Protein AF-A0A9R1URJ5-F1 (afdb_monomer_lite)

Structure (mmCIF, N/CA/C/O backbone):
data_AF-A0A9R1URJ5-F1
#
_entry.id   AF-A0A9R1URJ5-F1
#
loop_
_atom_site.group_PDB
_atom_site.id
_atom_site.type_symbol
_atom_site.label_atom_id
_atom_site.label_alt_id
_atom_site.label_comp_id
_atom_site.label_asym_id
_atom_site.label_entity_id
_atom_site.label_seq_id
_atom_site.pdbx_PDB_ins_code
_atom_site.Cartn_x
_atom_site.Cartn_y
_atom_site.Cartn_z
_atom_site.occupancy
_atom_site.B_iso_or_equiv
_atom_site.auth_seq_id
_atom_site.auth_comp_id
_atom_site.auth_asym_id
_atom_site.auth_atom_id
_atom_site.pdbx_PDB_model_num
ATOM 1 N N . MET A 1 1 ? 46.182 2.975 -58.416 1.00 78.31 1 MET A N 1
ATOM 2 C CA . MET A 1 1 ? 46.246 3.654 -57.100 1.00 78.31 1 MET A CA 1
ATOM 3 C C . MET A 1 1 ? 44.908 4.293 -56.715 1.00 78.31 1 MET A C 1
ATOM 5 O O . MET A 1 1 ? 44.364 3.914 -55.693 1.00 78.31 1 MET A O 1
ATOM 9 N N . ILE A 1 2 ? 44.324 5.166 -57.546 1.00 87.31 2 ILE A N 1
ATOM 10 C CA . ILE A 1 2 ? 43.043 5.857 -57.263 1.00 87.31 2 ILE A CA 1
ATOM 11 C C . ILE A 1 2 ? 41.836 4.912 -57.089 1.00 87.31 2 ILE A C 1
ATOM 13 O O . ILE A 1 2 ? 41.067 5.083 -56.152 1.00 87.31 2 ILE A O 1
ATOM 17 N N . LEU A 1 3 ? 41.708 3.874 -57.925 1.00 88.38 3 LEU A N 1
ATOM 18 C CA . LEU A 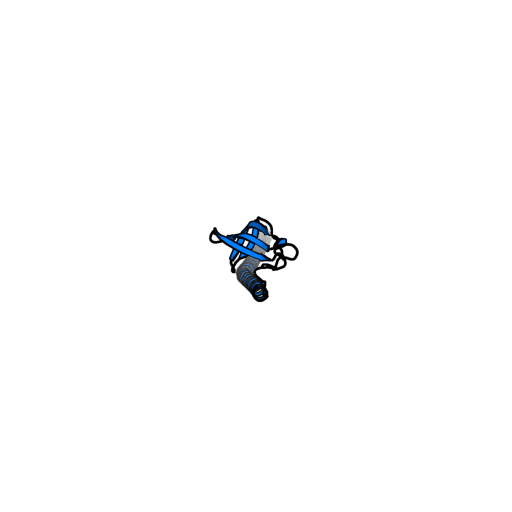1 3 ? 40.572 2.935 -57.878 1.00 88.38 3 LEU A CA 1
ATOM 19 C C . LEU A 1 3 ? 40.500 2.102 -56.579 1.00 88.38 3 LEU A C 1
ATOM 21 O O . LEU A 1 3 ? 39.425 1.723 -56.131 1.00 88.38 3 LEU A O 1
ATOM 25 N N . LEU A 1 4 ? 41.655 1.811 -55.973 1.00 86.00 4 LEU A N 1
ATOM 26 C CA . LEU A 1 4 ? 41.741 1.063 -54.713 1.00 86.00 4 LEU A CA 1
ATOM 27 C C . LEU A 1 4 ? 41.353 1.938 -53.515 1.00 86.00 4 LEU A C 1
ATOM 29 O O . LEU A 1 4 ? 40.755 1.445 -52.563 1.00 86.00 4 LEU A O 1
ATOM 33 N N . LEU A 1 5 ? 41.671 3.236 -53.583 1.00 87.50 5 LEU A N 1
ATOM 34 C CA . LEU A 1 5 ? 41.352 4.207 -52.539 1.00 87.50 5 LEU A CA 1
ATOM 35 C C . LEU A 1 5 ? 39.847 4.504 -52.471 1.00 87.50 5 LEU A C 1
ATOM 37 O O . LEU A 1 5 ? 39.291 4.631 -51.386 1.00 87.50 5 LEU A O 1
ATOM 41 N N . SER A 1 6 ? 39.166 4.582 -53.616 1.00 89.31 6 SER A N 1
ATOM 42 C CA . SER A 1 6 ? 37.708 4.744 -53.646 1.00 89.31 6 SER A CA 1
ATOM 43 C C . SER A 1 6 ? 36.980 3.482 -53.180 1.00 89.31 6 SER A C 1
ATOM 45 O O . SER A 1 6 ? 35.996 3.577 -52.446 1.00 89.31 6 SER A O 1
ATOM 47 N N . LEU A 1 7 ? 37.483 2.300 -53.554 1.00 91.00 7 LEU A N 1
ATOM 48 C CA . LEU A 1 7 ? 36.912 1.026 -53.124 1.00 91.00 7 LEU A CA 1
ATOM 49 C C . LEU A 1 7 ? 36.995 0.858 -51.600 1.00 91.00 7 LEU A C 1
ATOM 51 O O . LEU A 1 7 ? 35.990 0.535 -50.969 1.00 91.00 7 LEU A O 1
ATOM 55 N N . SER A 1 8 ? 38.147 1.143 -50.988 1.00 92.06 8 SER A N 1
ATOM 56 C CA . SER A 1 8 ? 38.308 1.042 -49.532 1.00 92.06 8 SER A CA 1
ATOM 57 C C . SER A 1 8 ? 37.446 2.050 -48.767 1.00 92.06 8 SER A C 1
ATOM 59 O O . SER A 1 8 ? 36.860 1.696 -47.743 1.00 92.06 8 SER A O 1
ATOM 61 N N . LEU A 1 9 ? 37.309 3.277 -49.283 1.00 91.06 9 LEU A N 1
ATOM 62 C CA . LEU A 1 9 ? 36.445 4.303 -48.699 1.00 91.06 9 LEU A CA 1
ATOM 63 C C . LEU A 1 9 ? 34.961 3.911 -48.774 1.00 91.06 9 LEU A C 1
ATOM 65 O O . LEU A 1 9 ? 34.222 4.082 -47.811 1.00 91.06 9 LEU A O 1
ATOM 69 N N . SER A 1 10 ? 34.519 3.338 -49.894 1.00 92.94 10 SER A N 1
ATOM 70 C CA . SER A 1 10 ? 33.136 2.868 -50.031 1.00 92.94 10 SER A CA 1
ATOM 71 C C . SER A 1 10 ? 32.817 1.713 -49.074 1.00 92.94 10 SER A C 1
ATOM 73 O O . SER A 1 10 ? 31.757 1.697 -48.444 1.00 92.94 10 SER A O 1
ATOM 75 N N . LEU A 1 11 ? 33.764 0.786 -48.899 1.00 90.50 11 LEU A N 1
ATOM 76 C CA . LEU A 1 11 ? 33.600 -0.364 -48.020 1.00 90.50 11 LEU A CA 1
ATOM 77 C C . LEU A 1 11 ? 33.528 0.069 -46.549 1.00 90.50 11 LEU A C 1
ATOM 79 O O . LEU A 1 11 ? 32.650 -0.387 -45.818 1.00 90.50 11 LEU A O 1
ATOM 83 N N . SER A 1 12 ? 34.386 0.998 -46.123 1.00 93.44 12 SER A N 1
ATOM 84 C CA . SER A 1 12 ? 34.380 1.506 -44.748 1.00 93.44 12 SER A CA 1
ATOM 85 C C . SER A 1 12 ? 33.107 2.286 -44.409 1.00 93.44 12 SER A C 1
ATOM 87 O O . SER A 1 12 ? 32.557 2.088 -43.323 1.00 93.44 12 SER A O 1
ATOM 89 N N . LEU A 1 13 ? 32.586 3.098 -45.340 1.00 91.56 13 LEU A N 1
ATOM 90 C CA . LEU A 1 13 ? 31.290 3.763 -45.170 1.00 91.56 13 LEU A CA 1
ATOM 91 C C . LEU A 1 13 ? 30.132 2.763 -45.088 1.00 91.56 13 LEU A C 1
ATOM 93 O O . LEU A 1 13 ? 29.233 2.930 -44.269 1.00 91.56 13 LEU A O 1
ATOM 97 N N . SER A 1 14 ? 30.144 1.715 -45.913 1.00 93.88 14 SER A N 1
ATOM 98 C CA . SER A 1 14 ? 29.087 0.700 -45.868 1.00 93.88 14 SER A CA 1
ATOM 99 C C . SER A 1 14 ? 29.066 -0.052 -44.530 1.00 93.88 14 SER A C 1
ATOM 101 O O . SER A 1 14 ? 27.996 -0.256 -43.949 1.00 93.88 14 SER A O 1
ATOM 103 N N . LEU A 1 15 ? 30.245 -0.386 -43.984 1.00 91.56 15 LEU A N 1
ATOM 104 C CA . LEU A 1 15 ? 30.357 -1.037 -42.681 1.00 91.56 15 LEU A CA 1
ATOM 105 C C . LEU A 1 15 ? 29.877 -0.123 -41.554 1.00 91.56 15 LEU A C 1
ATOM 107 O O . LEU A 1 15 ? 29.070 -0.556 -40.734 1.00 91.56 15 LEU A O 1
ATOM 111 N N . SER A 1 16 ? 30.330 1.130 -41.513 1.00 94.19 16 SER A N 1
ATOM 112 C CA . SER A 1 16 ? 29.941 2.057 -40.446 1.00 94.19 16 SER A CA 1
ATOM 113 C C . SER A 1 16 ? 28.432 2.309 -40.426 1.00 94.19 16 SER A C 1
ATOM 115 O O . SER A 1 16 ? 27.828 2.311 -39.351 1.00 94.19 16 SER A O 1
ATOM 117 N N . LEU A 1 17 ? 27.801 2.413 -41.600 1.00 92.19 17 LEU A N 1
ATOM 118 C CA . LEU A 1 17 ? 26.353 2.564 -41.720 1.00 92.19 17 LEU A CA 1
ATOM 119 C C . LEU A 1 17 ? 25.606 1.321 -41.214 1.00 92.19 17 LEU A C 1
ATOM 121 O O . LEU A 1 17 ? 24.646 1.442 -40.456 1.00 92.19 17 LEU A O 1
ATOM 125 N N . SER A 1 18 ? 26.067 0.124 -41.586 1.00 94.62 18 SER A N 1
ATOM 126 C CA . SER A 1 18 ? 25.446 -1.133 -41.146 1.00 94.62 18 SER A CA 1
ATOM 127 C C . SER A 1 18 ? 25.524 -1.325 -39.627 1.00 94.62 18 SER A C 1
ATOM 129 O O . SER A 1 18 ? 24.544 -1.730 -39.001 1.00 94.62 18 SER A O 1
ATOM 131 N N . ILE A 1 19 ? 26.656 -0.954 -39.018 1.00 93.81 19 ILE A N 1
ATOM 132 C CA . ILE A 1 19 ? 26.870 -1.017 -37.569 1.00 93.81 19 ILE A CA 1
ATOM 133 C C . ILE A 1 19 ? 25.972 -0.002 -36.859 1.00 93.81 19 ILE A C 1
ATOM 135 O O . ILE A 1 19 ? 25.333 -0.341 -35.865 1.00 93.81 19 ILE A O 1
ATOM 139 N N . TYR A 1 20 ? 25.874 1.224 -37.381 1.00 95.50 20 TYR A N 1
ATOM 140 C CA . TYR A 1 20 ? 24.990 2.248 -36.829 1.00 95.50 20 TYR A CA 1
ATOM 141 C C . TYR A 1 20 ? 23.524 1.796 -36.833 1.00 95.50 20 TYR A C 1
ATOM 143 O O . TYR A 1 20 ? 22.844 1.895 -35.813 1.00 95.50 20 TYR A O 1
ATOM 151 N N . ILE A 1 21 ? 23.055 1.240 -37.954 1.00 95.12 21 ILE A N 1
ATOM 152 C CA . ILE A 1 21 ? 21.686 0.727 -38.089 1.00 95.12 21 ILE A CA 1
ATOM 153 C C . ILE A 1 21 ? 21.445 -0.440 -37.124 1.00 95.12 21 ILE A C 1
ATOM 155 O O . ILE A 1 21 ? 20.421 -0.465 -36.445 1.00 95.12 21 ILE A O 1
ATOM 159 N N . TYR A 1 22 ? 22.390 -1.377 -37.009 1.00 96.38 22 TYR A N 1
ATOM 160 C CA . TYR A 1 22 ? 22.282 -2.498 -36.073 1.00 96.38 22 TYR A CA 1
ATOM 161 C C . TYR A 1 22 ? 22.164 -2.023 -34.619 1.00 96.38 22 TYR A C 1
ATOM 163 O O . TYR A 1 22 ? 21.268 -2.456 -33.895 1.00 96.38 22 TYR A O 1
ATOM 171 N N . ILE A 1 23 ? 23.030 -1.092 -34.204 1.00 95.88 23 ILE A N 1
ATOM 172 C CA . ILE A 1 23 ? 23.008 -0.519 -32.854 1.00 95.88 23 ILE A CA 1
ATOM 173 C C . ILE A 1 23 ? 21.697 0.237 -32.612 1.00 95.88 23 ILE A C 1
ATOM 175 O O . ILE A 1 23 ? 21.080 0.063 -31.563 1.00 95.88 23 ILE A O 1
ATOM 179 N N . TYR A 1 24 ? 21.235 1.032 -33.580 1.00 97.25 24 TYR A N 1
ATOM 180 C CA . TYR A 1 24 ? 19.969 1.757 -33.482 1.00 97.25 24 TYR A CA 1
ATOM 181 C C . TYR A 1 24 ? 18.781 0.807 -33.279 1.00 97.25 24 TYR A C 1
ATOM 183 O O . TYR A 1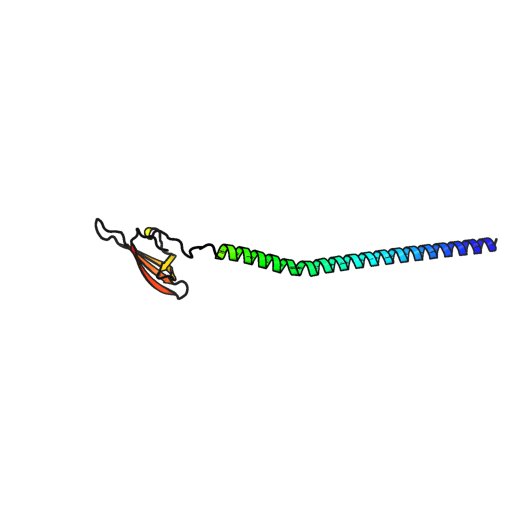 24 ? 17.983 1.003 -32.363 1.00 97.25 24 TYR A O 1
ATOM 191 N N . ILE A 1 25 ? 18.695 -0.256 -34.085 1.00 96.31 25 ILE A N 1
ATOM 192 C CA . ILE A 1 25 ? 17.638 -1.270 -33.975 1.00 96.31 25 ILE A CA 1
ATOM 193 C C . ILE A 1 25 ? 17.724 -1.996 -32.628 1.00 96.31 25 ILE A C 1
ATOM 195 O O . ILE A 1 25 ? 16.704 -2.169 -31.964 1.00 96.31 25 ILE A O 1
ATOM 199 N N . TYR A 1 26 ? 18.925 -2.382 -32.190 1.00 97.56 26 TYR A N 1
ATOM 200 C CA . TYR A 1 26 ? 19.126 -3.045 -30.901 1.00 97.56 26 TYR A CA 1
ATOM 201 C C . TYR A 1 26 ? 18.642 -2.176 -29.733 1.00 97.56 26 TYR A C 1
ATOM 203 O O . TYR A 1 26 ? 17.889 -2.644 -28.878 1.00 97.56 26 TYR A O 1
ATOM 211 N N . ILE A 1 27 ? 19.021 -0.895 -29.724 1.00 96.69 27 ILE A N 1
ATOM 212 C CA . ILE A 1 27 ? 18.595 0.068 -28.702 1.00 96.69 27 ILE A CA 1
ATOM 213 C C . ILE A 1 27 ? 17.077 0.265 -28.748 1.00 96.69 27 ILE A C 1
ATOM 215 O O . ILE A 1 27 ? 16.430 0.243 -27.701 1.00 96.69 27 ILE A O 1
ATOM 219 N N . TYR A 1 28 ? 16.492 0.415 -29.939 1.00 97.81 28 TYR A N 1
ATOM 220 C CA . TYR A 1 28 ? 15.047 0.568 -30.103 1.00 97.81 28 TYR A CA 1
ATOM 221 C C . TYR A 1 28 ? 14.276 -0.628 -29.526 1.00 97.81 28 TYR A C 1
ATOM 223 O O . TYR A 1 28 ? 13.342 -0.444 -28.746 1.00 97.81 28 TYR A O 1
ATOM 231 N N . ILE A 1 29 ? 14.704 -1.854 -29.850 1.00 96.94 29 ILE A N 1
ATOM 232 C CA . ILE A 1 29 ? 14.094 -3.087 -29.336 1.00 96.94 29 ILE A CA 1
ATOM 233 C C . ILE A 1 29 ? 14.245 -3.172 -27.814 1.00 96.94 29 ILE A C 1
ATOM 235 O O . ILE A 1 29 ? 13.274 -3.476 -27.121 1.00 96.94 29 ILE A O 1
ATOM 239 N N . TYR A 1 30 ? 15.431 -2.871 -27.280 1.00 97.81 30 TYR A N 1
ATOM 240 C CA . TYR A 1 30 ? 15.675 -2.890 -25.838 1.00 97.81 30 TYR A CA 1
ATOM 241 C C . TYR A 1 30 ? 14.743 -1.926 -25.090 1.00 97.81 30 TYR A C 1
ATOM 243 O O . TYR A 1 30 ? 14.107 -2.311 -24.108 1.00 97.81 30 TYR A O 1
ATOM 251 N N . ILE A 1 31 ? 14.608 -0.691 -25.586 1.00 96.88 31 ILE A N 1
ATOM 252 C CA . ILE A 1 31 ? 13.714 0.320 -25.009 1.00 96.88 31 ILE A CA 1
ATOM 253 C C . ILE A 1 31 ? 12.253 -0.135 -25.098 1.00 96.88 31 ILE A C 1
ATOM 255 O O . ILE A 1 31 ? 11.526 -0.036 -24.110 1.00 96.88 31 ILE A O 1
ATOM 259 N N . TYR A 1 32 ? 11.823 -0.666 -26.245 1.00 97.75 32 TYR A N 1
ATOM 260 C CA . TYR A 1 32 ? 10.458 -1.160 -26.428 1.00 97.75 32 TYR A CA 1
ATOM 261 C C . TYR A 1 32 ? 10.112 -2.268 -25.421 1.00 97.75 32 TYR A C 1
ATOM 263 O O . TYR A 1 32 ? 9.075 -2.202 -24.761 1.00 97.75 32 TYR A O 1
ATOM 271 N N . ILE A 1 33 ? 11.005 -3.249 -25.249 1.00 96.75 33 ILE A N 1
ATOM 272 C CA . ILE A 1 33 ? 10.830 -4.339 -24.279 1.00 96.75 33 ILE A CA 1
ATOM 273 C C . ILE A 1 33 ? 10.785 -3.792 -22.849 1.00 96.75 33 ILE A C 1
ATOM 275 O O . ILE A 1 33 ? 9.909 -4.180 -22.076 1.00 96.75 33 ILE A O 1
ATOM 279 N N . TYR A 1 34 ? 11.687 -2.873 -22.495 1.00 97.44 34 TYR A N 1
ATOM 280 C CA . TYR A 1 34 ? 11.713 -2.265 -21.165 1.00 97.44 34 TYR A CA 1
ATOM 281 C C . TYR A 1 34 ? 10.398 -1.541 -20.842 1.00 97.44 34 TYR A C 1
ATOM 283 O O . TYR A 1 34 ? 9.813 -1.761 -19.780 1.00 97.44 34 TYR A O 1
ATOM 291 N N . ILE A 1 35 ? 9.896 -0.728 -21.777 1.00 96.25 35 ILE A N 1
ATOM 292 C CA . ILE A 1 35 ? 8.620 -0.015 -21.630 1.00 96.25 35 ILE A CA 1
ATOM 293 C C . ILE A 1 35 ? 7.459 -1.006 -21.502 1.00 96.25 35 ILE A C 1
ATOM 295 O O . ILE A 1 35 ? 6.622 -0.848 -20.615 1.00 96.25 35 ILE A O 1
ATOM 299 N N . TYR A 1 36 ? 7.416 -2.047 -22.3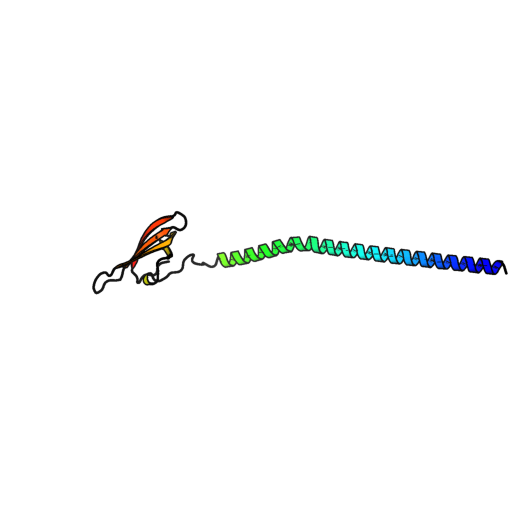38 1.00 97.06 36 TYR A N 1
ATOM 300 C CA . TYR A 1 36 ? 6.371 -3.069 -22.282 1.00 97.06 36 TYR A CA 1
ATOM 301 C C . TYR A 1 36 ? 6.325 -3.772 -20.917 1.00 97.06 36 TYR A C 1
ATOM 303 O O . TYR A 1 36 ? 5.257 -3.883 -20.312 1.00 97.06 36 TYR A O 1
ATOM 311 N N . ILE A 1 37 ? 7.483 -4.192 -20.396 1.00 95.75 37 ILE A N 1
ATOM 312 C CA . ILE A 1 37 ? 7.590 -4.833 -19.078 1.00 95.75 37 ILE A CA 1
ATOM 313 C C . ILE A 1 37 ? 7.159 -3.867 -17.969 1.00 95.75 37 ILE A C 1
ATOM 315 O O . ILE A 1 37 ? 6.394 -4.256 -17.086 1.00 95.75 37 ILE A O 1
ATOM 319 N N . TYR A 1 38 ? 7.602 -2.608 -18.019 1.00 96.06 38 TYR A N 1
ATOM 320 C CA . TYR A 1 38 ? 7.228 -1.596 -17.031 1.00 96.06 38 TYR A CA 1
ATOM 321 C C . TYR A 1 38 ? 5.710 -1.373 -16.986 1.00 96.06 38 TYR A C 1
ATOM 323 O O . TYR A 1 38 ? 5.114 -1.389 -15.909 1.00 96.06 38 TYR A O 1
ATOM 331 N N . ILE A 1 39 ? 5.071 -1.234 -18.153 1.00 94.69 39 ILE A N 1
ATOM 332 C CA . ILE A 1 39 ? 3.614 -1.082 -18.267 1.00 94.69 39 ILE A CA 1
ATOM 333 C C . ILE A 1 39 ? 2.897 -2.325 -17.728 1.00 94.69 39 ILE A C 1
ATOM 335 O O . ILE A 1 39 ? 1.954 -2.192 -16.951 1.00 94.69 39 ILE A O 1
ATOM 339 N N . TYR A 1 40 ? 3.351 -3.528 -18.090 1.00 94.38 40 TYR A N 1
ATOM 340 C CA . TYR A 1 40 ? 2.756 -4.777 -17.608 1.00 94.38 40 TYR A CA 1
ATOM 341 C C . TYR A 1 40 ? 2.801 -4.882 -16.076 1.00 94.38 40 TYR A C 1
ATOM 343 O O . TYR A 1 40 ? 1.790 -5.191 -15.443 1.00 94.38 40 TYR A O 1
ATOM 351 N N . ILE A 1 41 ? 3.949 -4.564 -15.470 1.00 91.94 41 ILE A N 1
ATOM 352 C CA . ILE A 1 41 ? 4.116 -4.552 -14.011 1.00 91.94 41 ILE A CA 1
ATOM 353 C C . ILE A 1 41 ? 3.211 -3.495 -13.371 1.00 91.94 41 ILE A C 1
ATOM 355 O O . ILE A 1 41 ? 2.530 -3.793 -12.390 1.00 91.94 41 ILE A O 1
ATOM 359 N N . TYR A 1 42 ? 3.165 -2.282 -13.928 1.00 91.31 42 TYR A N 1
ATOM 360 C CA . TYR A 1 42 ? 2.315 -1.207 -13.417 1.00 91.31 42 TYR A CA 1
ATOM 361 C C . TYR A 1 42 ? 0.839 -1.620 -13.400 1.00 91.31 42 TYR A C 1
ATOM 363 O O . TYR A 1 42 ? 0.176 -1.494 -12.372 1.00 91.31 42 TYR A O 1
ATOM 371 N N . ILE A 1 43 ? 0.345 -2.195 -14.500 1.00 89.56 43 ILE A N 1
ATOM 372 C CA . ILE A 1 43 ? -1.026 -2.706 -14.608 1.00 89.56 43 ILE A CA 1
ATOM 373 C C . ILE A 1 43 ? -1.280 -3.814 -13.580 1.00 89.56 43 ILE A C 1
ATOM 375 O O . ILE A 1 43 ? -2.301 -3.788 -12.893 1.00 89.56 43 ILE A O 1
ATOM 379 N N . TYR A 1 44 ? -0.357 -4.769 -13.440 1.00 87.25 44 TYR A N 1
ATOM 380 C CA . TYR A 1 44 ? -0.502 -5.880 -12.499 1.00 87.25 44 TYR A CA 1
ATOM 381 C C . TYR A 1 44 ? -0.591 -5.403 -11.044 1.00 87.25 44 TYR A C 1
ATOM 383 O O . TYR A 1 44 ? -1.427 -5.887 -10.281 1.00 87.25 44 TYR A O 1
ATOM 391 N N . ILE A 1 45 ? 0.227 -4.419 -10.662 1.00 85.50 45 ILE A N 1
ATOM 392 C CA . ILE A 1 45 ? 0.188 -3.819 -9.324 1.00 85.50 45 ILE A CA 1
ATOM 393 C C . ILE A 1 45 ? -1.123 -3.054 -9.119 1.00 85.50 45 ILE A C 1
ATOM 395 O O . ILE A 1 45 ? -1.795 -3.265 -8.111 1.00 85.50 45 ILE A O 1
ATOM 399 N N . TYR A 1 46 ? -1.512 -2.209 -10.078 1.00 82.31 46 TYR A N 1
ATOM 400 C CA . TYR A 1 46 ? -2.679 -1.336 -9.943 1.00 82.31 46 TYR A CA 1
ATOM 401 C C . TYR A 1 46 ? -3.999 -2.122 -9.893 1.00 82.31 46 TYR A C 1
ATOM 403 O O . TYR A 1 46 ? -4.872 -1.836 -9.078 1.00 82.31 46 TYR A O 1
ATOM 411 N N . ILE A 1 47 ? -4.136 -3.162 -10.720 1.00 76.44 47 ILE A N 1
ATOM 412 C CA . ILE A 1 47 ? -5.309 -4.049 -10.710 1.00 76.44 47 ILE A CA 1
ATOM 413 C C . ILE A 1 47 ? -5.256 -5.019 -9.518 1.00 76.44 47 ILE A C 1
ATOM 415 O O . ILE A 1 47 ? -6.284 -5.318 -8.909 1.00 76.44 47 ILE A O 1
ATOM 419 N N . GLY A 1 48 ? -4.065 -5.497 -9.148 1.00 65.38 48 GLY A N 1
ATOM 420 C CA . GLY A 1 48 ? -3.877 -6.443 -8.048 1.00 65.38 48 GLY A CA 1
ATOM 421 C C . GLY A 1 48 ? -4.142 -5.863 -6.656 1.00 65.38 48 GLY A C 1
ATOM 422 O O . GLY A 1 48 ? -4.384 -6.622 -5.716 1.00 65.38 48 GLY A O 1
ATOM 423 N N . ASP A 1 49 ? -4.100 -4.541 -6.481 1.00 63.69 49 ASP A N 1
ATOM 424 C CA . ASP A 1 49 ? -4.358 -3.893 -5.186 1.00 63.69 49 ASP A CA 1
ATOM 425 C C . ASP A 1 49 ? -5.855 -3.739 -4.865 1.00 63.69 49 ASP A C 1
ATOM 427 O O . ASP A 1 49 ? -6.270 -3.920 -3.721 1.00 63.69 49 ASP A O 1
ATOM 431 N N . GLY A 1 50 ? -6.710 -3.551 -5.878 1.00 60.44 50 GLY A N 1
ATOM 432 C CA . GLY A 1 50 ? -8.153 -3.344 -5.678 1.00 60.44 50 GLY A CA 1
ATOM 433 C C . GLY A 1 50 ? -8.914 -4.548 -5.098 1.00 60.44 50 GLY A C 1
ATOM 434 O O . GLY A 1 50 ? -9.979 -4.386 -4.506 1.00 60.44 50 GLY A O 1
ATOM 435 N N . SER A 1 51 ? -8.379 -5.768 -5.229 1.00 61.19 51 SER A N 1
ATOM 436 C CA . SER A 1 51 ? -9.017 -6.992 -4.712 1.00 61.19 51 SER A CA 1
ATOM 437 C C . SER A 1 51 ? -8.510 -7.412 -3.323 1.00 61.19 51 SER A C 1
ATOM 439 O O . SER A 1 51 ? -9.177 -8.190 -2.635 1.00 61.19 51 SER A O 1
ATOM 441 N N . ARG A 1 52 ? -7.350 -6.901 -2.881 1.00 61.56 52 ARG A N 1
ATOM 442 C CA . ARG A 1 52 ? -6.738 -7.271 -1.591 1.00 61.56 52 ARG A CA 1
ATOM 443 C C . ARG A 1 52 ? -7.476 -6.649 -0.411 1.00 61.56 52 ARG A C 1
ATOM 445 O O . ARG A 1 52 ? -7.787 -7.363 0.538 1.00 61.56 52 ARG A O 1
ATOM 452 N N . ASP A 1 53 ? -7.862 -5.381 -0.524 1.00 67.06 53 ASP A N 1
ATOM 453 C CA . ASP A 1 53 ? -8.578 -4.676 0.543 1.00 67.06 53 ASP A CA 1
ATOM 454 C C . ASP A 1 53 ? -9.981 -5.264 0.780 1.00 67.06 53 ASP A C 1
ATOM 456 O O . ASP A 1 53 ? -10.376 -5.533 1.911 1.00 67.06 53 ASP A O 1
ATOM 460 N N . ILE A 1 54 ? -10.713 -5.599 -0.291 1.00 67.06 54 ILE A N 1
ATOM 461 C CA . ILE A 1 54 ? -12.048 -6.212 -0.189 1.00 67.06 54 ILE A CA 1
ATOM 462 C C . ILE A 1 54 ? -11.963 -7.633 0.373 1.00 67.06 54 ILE A C 1
ATOM 464 O O . ILE A 1 54 ? -12.783 -7.994 1.214 1.00 67.06 54 ILE A O 1
ATOM 468 N N . LYS A 1 55 ? -10.981 -8.444 -0.048 1.00 72.56 55 LYS A N 1
ATOM 469 C CA . LYS A 1 55 ? -10.792 -9.795 0.506 1.00 72.56 55 LYS A CA 1
ATOM 470 C C . LYS A 1 55 ? -10.423 -9.751 1.983 1.00 72.56 55 LYS A C 1
ATOM 472 O O . LYS A 1 55 ? -11.032 -10.475 2.762 1.00 72.56 55 LYS A O 1
ATOM 477 N N . GLN A 1 56 ? -9.504 -8.871 2.372 1.00 71.81 56 GLN A N 1
ATOM 478 C CA . GLN A 1 56 ? -9.095 -8.728 3.766 1.00 71.81 56 GLN A CA 1
ATOM 479 C C . GLN A 1 56 ? -10.237 -8.187 4.631 1.00 71.81 56 GLN A C 1
ATOM 481 O O . GLN A 1 56 ? -10.507 -8.713 5.709 1.00 71.81 56 GLN A O 1
ATOM 486 N N . LYS A 1 57 ? -10.990 -7.206 4.127 1.00 75.88 57 LYS A N 1
ATOM 487 C CA . LYS A 1 57 ? -12.175 -6.674 4.802 1.00 75.88 57 LYS A CA 1
ATOM 488 C C . LYS A 1 57 ? -13.281 -7.720 4.917 1.00 75.88 57 LYS A C 1
ATOM 490 O O . LYS A 1 57 ? -13.888 -7.818 5.974 1.00 75.88 57 LYS A O 1
ATOM 495 N N . LEU A 1 58 ? -13.512 -8.536 3.886 1.00 78.75 58 LEU A N 1
ATOM 496 C CA . LEU A 1 58 ? -14.488 -9.631 3.899 1.00 78.75 58 LEU A CA 1
ATOM 497 C C . LEU A 1 58 ? -14.078 -10.761 4.857 1.00 78.75 58 LEU A C 1
ATOM 499 O O . LEU A 1 58 ? -14.937 -11.329 5.527 1.00 78.75 58 LEU A O 1
ATOM 503 N N . GLU A 1 59 ? -12.788 -11.076 4.952 1.00 80.38 59 GLU A N 1
ATOM 504 C CA . GLU A 1 59 ? -12.253 -12.090 5.866 1.00 80.38 59 GLU A CA 1
ATOM 505 C C . GLU A 1 59 ? -12.328 -11.636 7.330 1.00 80.38 59 GLU A C 1
ATOM 507 O O . GLU A 1 59 ? -12.823 -12.381 8.175 1.00 80.38 59 GLU A O 1
ATOM 512 N N . ILE A 1 60 ? -11.985 -10.374 7.616 1.00 77.56 60 ILE A N 1
ATOM 513 C CA . ILE A 1 60 ? -12.202 -9.746 8.929 1.00 77.56 60 ILE A CA 1
ATOM 514 C C . ILE A 1 60 ? -13.697 -9.732 9.281 1.00 77.56 60 ILE A C 1
ATOM 516 O O . ILE A 1 60 ? -14.073 -10.030 10.413 1.00 77.56 60 ILE A O 1
ATOM 520 N N . LEU A 1 61 ? -14.575 -9.431 8.319 1.00 77.88 61 LEU A N 1
ATOM 521 C CA . LEU A 1 61 ? -16.023 -9.427 8.543 1.00 77.88 61 LEU A CA 1
ATOM 522 C C . LEU A 1 61 ? -16.563 -10.836 8.830 1.00 77.88 61 LEU A C 1
ATOM 524 O O . LEU A 1 61 ? -17.414 -10.991 9.701 1.00 77.88 61 LEU A O 1
ATOM 528 N N . ARG A 1 62 ? -16.039 -11.873 8.160 1.00 74.88 62 ARG A N 1
ATOM 529 C CA . ARG A 1 62 ? -16.368 -13.281 8.445 1.00 74.88 62 ARG A CA 1
ATOM 530 C C . ARG A 1 62 ? -15.873 -13.730 9.817 1.00 74.88 62 ARG A C 1
ATOM 532 O O . ARG A 1 62 ? -16.619 -14.400 10.525 1.00 74.88 62 ARG A O 1
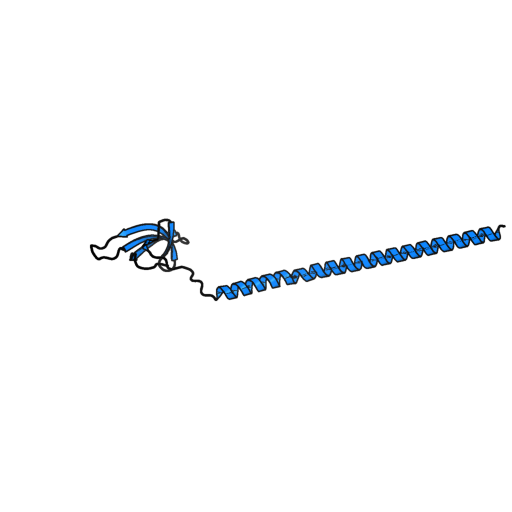ATOM 539 N N . PHE A 1 63 ? -14.658 -13.347 10.199 1.00 74.62 63 PHE A N 1
ATOM 540 C CA . PHE A 1 63 ? -14.098 -13.633 11.520 1.00 74.62 63 PHE A CA 1
ATOM 541 C C . PHE A 1 63 ? -14.897 -12.948 12.641 1.00 74.62 63 PHE A C 1
ATOM 543 O O . PHE A 1 63 ? -15.219 -13.572 13.651 1.00 74.62 63 PHE A O 1
ATOM 550 N N . ASN A 1 64 ? -15.297 -11.691 12.437 1.00 70.06 64 ASN A N 1
ATOM 551 C CA . ASN A 1 64 ? -16.155 -10.975 13.379 1.00 70.06 64 ASN A CA 1
ATOM 552 C C . ASN A 1 64 ? -17.563 -11.575 13.447 1.00 70.06 64 ASN A C 1
ATOM 554 O O . ASN A 1 64 ? -18.125 -11.656 14.531 1.00 70.06 64 ASN A O 1
ATOM 558 N N . LEU A 1 65 ? -18.132 -12.030 12.327 1.00 68.00 65 LEU A N 1
ATOM 559 C CA . LEU A 1 65 ? -19.453 -12.664 12.315 1.00 68.00 65 LEU A CA 1
ATOM 560 C C . LEU A 1 65 ? -19.448 -14.038 13.007 1.00 68.00 65 LEU A C 1
ATOM 562 O O . LEU A 1 65 ? -20.418 -14.377 13.681 1.00 68.00 65 LEU A O 1
ATOM 566 N N . SER A 1 66 ? -18.365 -14.819 12.892 1.00 60.84 66 SER A N 1
ATOM 567 C CA . SER A 1 66 ? -18.242 -16.092 13.618 1.00 60.84 66 SER A CA 1
ATOM 568 C C . SER A 1 66 ? -18.065 -15.889 15.126 1.00 60.84 66 SER A C 1
ATOM 570 O O . SER A 1 66 ? -18.620 -16.661 15.905 1.00 60.84 66 SER A O 1
ATOM 572 N N . HIS A 1 67 ? -17.378 -14.823 15.546 1.00 60.44 67 HIS A N 1
ATOM 573 C CA . HIS A 1 67 ? -17.233 -14.464 16.961 1.00 60.44 67 HIS A CA 1
ATOM 574 C C . HIS A 1 67 ? -18.467 -13.753 17.534 1.00 60.44 67 HIS A C 1
ATOM 576 O O . HIS A 1 67 ? -18.768 -13.924 18.710 1.00 60.44 67 HIS A O 1
ATOM 582 N N . ALA A 1 68 ? -19.222 -13.007 16.722 1.00 58.06 68 ALA A N 1
ATOM 583 C CA . ALA A 1 68 ? -20.438 -12.313 17.153 1.00 58.06 68 ALA A CA 1
ATOM 584 C C . ALA A 1 68 ? -21.619 -13.259 17.441 1.00 58.06 68 ALA A C 1
ATOM 586 O O . ALA A 1 68 ? -22.566 -12.854 18.111 1.00 58.06 68 ALA A O 1
ATOM 587 N N . ASN A 1 69 ? -21.556 -14.511 16.972 1.00 58.00 69 ASN A N 1
ATOM 588 C CA . ASN A 1 69 ? -22.556 -15.544 17.262 1.00 58.00 69 ASN A CA 1
ATOM 589 C C . ASN A 1 69 ? -22.149 -16.488 18.406 1.00 58.00 69 ASN A C 1
ATOM 591 O O . ASN A 1 69 ? -22.955 -17.320 18.823 1.00 58.00 69 ASN A O 1
ATOM 595 N N . ALA A 1 70 ? -20.932 -16.364 18.942 1.00 61.84 70 ALA A N 1
ATOM 596 C CA . ALA A 1 70 ? -20.600 -16.971 20.222 1.00 61.84 70 ALA A CA 1
ATOM 597 C C . ALA A 1 70 ? -21.117 -16.024 21.307 1.00 61.84 70 ALA A C 1
ATOM 599 O O . ALA A 1 70 ? -20.686 -14.877 21.370 1.00 61.84 70 ALA A O 1
ATOM 600 N N . GLY A 1 71 ? -22.075 -16.477 22.117 1.00 60.72 71 GLY A N 1
ATOM 601 C CA . GLY A 1 71 ? -22.699 -15.706 23.193 1.00 60.72 71 GLY A CA 1
ATOM 602 C C . GLY A 1 71 ? -21.704 -15.224 24.252 1.00 60.72 71 GLY A C 1
ATOM 603 O O . GLY A 1 71 ? -21.657 -15.763 25.352 1.00 60.72 71 GLY A O 1
ATOM 604 N N . ALA A 1 72 ? -20.921 -14.197 23.932 1.00 59.94 72 ALA A N 1
ATOM 605 C CA . ALA A 1 72 ? -20.139 -13.448 24.891 1.00 59.94 72 ALA A CA 1
ATOM 606 C C . ALA A 1 72 ? -21.130 -12.683 25.770 1.00 59.94 72 ALA A C 1
ATOM 608 O O . ALA A 1 72 ? -21.819 -11.763 25.312 1.00 59.94 72 ALA A O 1
ATOM 609 N N . SER A 1 73 ? -21.251 -13.099 27.028 1.00 60.44 73 SER A N 1
ATOM 610 C CA . SER A 1 73 ? -22.013 -12.346 28.010 1.00 60.44 73 SER A CA 1
ATOM 611 C C . SER A 1 73 ? -21.389 -10.952 28.122 1.00 60.44 73 SER A C 1
ATOM 613 O O . SER A 1 73 ? -20.183 -10.794 28.292 1.00 60.44 73 SER A O 1
ATOM 615 N N . LYS A 1 74 ? -22.211 -9.907 27.984 1.00 63.69 74 LYS A N 1
ATOM 616 C CA . LYS A 1 74 ? -21.767 -8.502 28.092 1.00 63.69 74 LYS A CA 1
ATOM 617 C C . LYS A 1 74 ? -21.328 -8.115 29.515 1.00 63.69 74 LYS A C 1
ATOM 619 O O . LYS A 1 74 ? -20.880 -6.994 29.724 1.00 63.69 74 LYS A O 1
ATOM 624 N N . ALA A 1 75 ? -21.489 -9.031 30.462 1.00 66.38 75 ALA A N 1
ATOM 625 C CA . ALA A 1 75 ? -21.171 -8.925 31.872 1.00 66.38 75 ALA A CA 1
ATOM 626 C C . ALA A 1 75 ? -20.710 -10.304 32.370 1.00 66.38 75 ALA A C 1
ATOM 628 O O . ALA A 1 75 ? -21.041 -11.325 31.753 1.00 66.38 75 ALA A O 1
ATOM 629 N N . TYR A 1 76 ? -19.925 -10.339 33.444 1.00 74.69 76 TYR A N 1
ATOM 630 C CA . TYR A 1 76 ? -19.493 -11.580 34.079 1.00 74.69 76 TYR A CA 1
ATOM 631 C C . TYR A 1 76 ? -19.944 -11.571 35.543 1.00 74.69 76 TYR A C 1
ATOM 633 O O . TYR A 1 76 ? -19.746 -10.562 36.219 1.00 74.69 76 TYR A O 1
ATOM 641 N N . PRO A 1 77 ? -20.508 -12.678 36.053 1.00 76.81 77 PRO A N 1
ATOM 642 C CA . PRO A 1 77 ? -20.941 -12.743 37.438 1.00 76.81 77 PRO A CA 1
ATOM 643 C C . PRO A 1 77 ? -19.728 -12.646 38.363 1.00 76.81 77 PRO A C 1
ATOM 645 O O . PRO A 1 77 ? -18.821 -13.480 38.314 1.00 76.81 77 PRO A O 1
ATOM 648 N N . GLN A 1 78 ? -19.725 -11.653 39.244 1.00 80.94 78 GLN A N 1
ATOM 649 C CA . GLN A 1 78 ? -18.732 -11.463 40.290 1.00 80.94 78 GLN A CA 1
ATOM 650 C C . GLN A 1 78 ? -19.408 -11.477 41.664 1.00 80.94 78 GLN A C 1
ATOM 652 O O . GLN A 1 78 ? -20.484 -10.914 41.868 1.00 80.94 78 GLN A O 1
ATOM 657 N N . GLN A 1 79 ? -18.779 -12.133 42.641 1.00 81.50 79 GLN A N 1
ATOM 658 C CA . GLN A 1 79 ? -19.323 -12.186 43.993 1.00 81.50 79 GLN A CA 1
ATOM 659 C C . GLN A 1 79 ? -19.396 -10.777 44.591 1.00 81.50 79 GLN A C 1
ATOM 661 O O . GLN A 1 79 ? -18.388 -10.068 44.672 1.00 81.50 79 GLN A O 1
ATOM 666 N N . VAL A 1 80 ? -20.579 -10.410 45.081 1.00 79.62 80 VAL A N 1
ATOM 667 C CA . VAL A 1 80 ? -20.906 -9.078 45.606 1.00 79.62 80 VAL A CA 1
ATOM 668 C C . VAL A 1 80 ? -19.916 -8.576 46.660 1.00 79.62 80 VAL A C 1
ATOM 670 O O . VAL A 1 80 ? -19.537 -7.407 46.651 1.00 79.62 80 VAL A O 1
ATOM 673 N N . GLY A 1 81 ? -19.441 -9.461 47.542 1.00 74.00 81 GLY A N 1
ATOM 674 C CA . GLY A 1 81 ? -18.481 -9.109 48.595 1.00 74.00 81 GLY A CA 1
ATOM 675 C C . GLY A 1 81 ? -17.098 -8.659 48.097 1.00 74.00 81 GLY A C 1
ATOM 676 O O . GLY A 1 81 ? -16.346 -8.069 48.866 1.00 74.00 81 GLY A O 1
ATOM 677 N N . THR A 1 82 ? -16.758 -8.910 46.829 1.00 79.94 82 THR A N 1
ATOM 678 C CA . THR A 1 82 ? -15.466 -8.524 46.229 1.00 79.94 82 THR A CA 1
ATOM 679 C C . THR A 1 82 ? -15.510 -7.176 45.502 1.00 79.94 82 THR A C 1
ATOM 681 O O . THR A 1 82 ? -14.482 -6.690 45.037 1.00 79.94 82 THR A O 1
ATOM 684 N N . ILE A 1 83 ? -16.690 -6.556 45.398 1.00 84.12 83 ILE A N 1
ATOM 685 C CA . ILE A 1 83 ? -16.877 -5.290 44.687 1.00 84.12 83 ILE A CA 1
ATOM 686 C C . ILE A 1 83 ? -16.408 -4.136 45.576 1.00 84.12 83 ILE A C 1
ATOM 688 O O . ILE A 1 83 ? -16.793 -4.009 46.740 1.00 84.12 83 ILE A O 1
ATOM 692 N N . HIS A 1 84 ? -15.557 -3.276 45.023 1.00 85.50 84 HIS A N 1
ATOM 693 C CA . HIS A 1 84 ? -14.989 -2.123 45.718 1.00 85.50 84 HIS A CA 1
ATOM 694 C C . HIS A 1 84 ? -15.387 -0.814 45.034 1.00 85.50 84 HIS A C 1
ATOM 696 O O . HIS A 1 84 ? -15.850 -0.791 43.890 1.00 85.50 84 HIS A O 1
ATOM 702 N N . LYS A 1 85 ? -15.198 0.304 45.745 1.00 86.38 85 LYS A N 1
ATOM 703 C CA . LYS A 1 85 ? -15.396 1.647 45.188 1.00 86.38 85 LYS A CA 1
ATOM 704 C C . LYS A 1 85 ? -14.580 1.808 43.903 1.00 86.38 85 LYS A C 1
ATOM 706 O O . LYS A 1 85 ? -13.442 1.356 43.833 1.00 86.38 85 LYS A O 1
ATOM 711 N N . ASN A 1 86 ? -15.163 2.482 42.914 1.00 88.50 86 ASN A N 1
ATOM 712 C CA . ASN A 1 86 ? -14.676 2.610 41.537 1.00 88.50 86 ASN A CA 1
ATOM 713 C C . ASN A 1 86 ? -14.783 1.350 40.661 1.00 88.50 86 ASN A C 1
ATOM 715 O O . ASN A 1 86 ? -14.407 1.431 39.492 1.00 88.50 86 ASN A O 1
ATOM 719 N N . GLY A 1 87 ? -15.317 0.236 41.172 1.00 87.38 87 GLY A N 1
ATOM 720 C CA . GLY A 1 87 ? -15.703 -0.912 40.352 1.00 87.38 87 GLY A CA 1
ATOM 721 C C . GLY A 1 87 ? -16.900 -0.615 39.443 1.00 87.38 87 GLY A C 1
ATOM 722 O O . GLY A 1 87 ? -17.573 0.411 39.591 1.00 87.38 87 GLY A O 1
ATOM 723 N N . TYR A 1 88 ? -17.172 -1.528 38.513 1.00 89.62 88 TYR A N 1
ATOM 724 C CA . TYR A 1 88 ? -18.342 -1.487 37.636 1.00 89.62 88 TYR A CA 1
ATOM 725 C C . TYR A 1 88 ? -19.311 -2.599 38.028 1.00 89.62 88 TYR A C 1
ATOM 727 O O . TYR A 1 88 ? -18.879 -3.695 38.368 1.00 89.62 88 TYR A O 1
ATOM 735 N N . ILE A 1 89 ? -20.603 -2.294 38.004 1.00 89.56 89 ILE A N 1
ATOM 736 C CA . ILE A 1 89 ? -21.686 -3.228 38.317 1.00 89.56 89 ILE A CA 1
ATOM 737 C C . ILE A 1 89 ? -22.869 -2.947 37.392 1.00 89.56 89 ILE A C 1
ATOM 739 O O . ILE A 1 89 ? -23.094 -1.793 37.000 1.00 89.56 89 ILE A O 1
ATOM 743 N N . VAL A 1 90 ? -23.642 -3.973 37.044 1.00 89.31 90 VAL A N 1
ATOM 744 C CA . VAL A 1 90 ? -24.872 -3.806 36.273 1.00 89.31 90 VAL A CA 1
ATOM 745 C C . VAL A 1 90 ? -26.069 -3.725 37.219 1.00 89.31 90 VAL A C 1
ATOM 747 O O . VAL A 1 90 ? -26.485 -4.706 37.823 1.00 89.31 90 VAL A O 1
ATOM 750 N N . ILE A 1 91 ? -26.693 -2.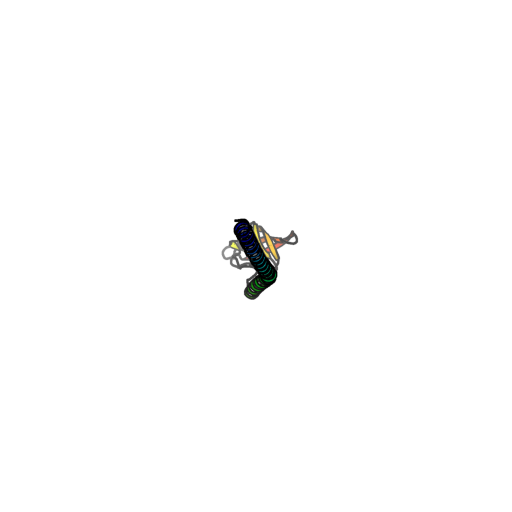546 37.306 1.00 87.94 91 ILE A N 1
ATOM 751 C CA . ILE A 1 91 ? -27.933 -2.349 38.076 1.00 87.94 91 ILE A CA 1
ATOM 752 C C . ILE A 1 91 ? -29.083 -2.148 37.094 1.00 87.94 91 ILE A C 1
ATOM 754 O O . ILE A 1 91 ? -29.090 -1.192 36.315 1.00 87.94 91 ILE A O 1
ATOM 758 N N . LYS A 1 92 ? -30.086 -3.038 37.126 1.00 84.62 92 LYS A N 1
ATOM 759 C CA . LYS A 1 92 ? -31.275 -2.983 36.246 1.00 84.62 92 LYS A CA 1
ATOM 760 C C . LYS A 1 92 ? -30.898 -2.864 34.760 1.00 84.62 92 LYS A C 1
ATOM 762 O O . LYS A 1 92 ? -31.416 -1.999 34.052 1.00 84.62 92 LYS A O 1
ATOM 767 N N . ASN A 1 93 ? -29.975 -3.718 34.308 1.00 84.19 93 ASN A N 1
ATOM 768 C CA . ASN A 1 93 ? -29.473 -3.762 32.929 1.00 84.19 93 ASN A CA 1
ATOM 769 C C . ASN A 1 93 ? -28.752 -2.475 32.466 1.00 84.19 93 ASN A C 1
ATOM 771 O O . ASN A 1 93 ? -28.693 -2.182 31.272 1.00 84.19 93 ASN A O 1
ATOM 775 N N . ARG A 1 94 ? -28.222 -1.678 33.403 1.00 85.31 94 ARG A N 1
ATOM 776 C CA . ARG A 1 94 ? -27.435 -0.474 33.109 1.00 85.31 94 ARG A CA 1
ATOM 777 C C . ARG A 1 94 ? -26.065 -0.568 33.759 1.00 85.31 94 ARG A C 1
ATOM 779 O O . ARG A 1 94 ? -25.965 -0.825 34.956 1.00 85.31 94 ARG A O 1
ATOM 786 N N . ALA A 1 95 ? -25.023 -0.341 32.963 1.00 89.50 95 ALA A N 1
ATOM 787 C CA . ALA A 1 95 ? -23.649 -0.316 33.443 1.00 89.50 95 ALA A CA 1
ATOM 788 C C . ALA A 1 95 ? -23.426 0.924 34.316 1.00 89.50 95 ALA A C 1
ATOM 790 O O . ALA A 1 95 ? -23.592 2.061 33.869 1.00 89.50 95 ALA A O 1
ATOM 791 N N . CYS A 1 96 ? -23.067 0.699 35.575 1.00 92.56 96 CYS A N 1
ATOM 792 C CA . CYS A 1 96 ? -22.914 1.746 36.571 1.00 92.56 96 CYS A CA 1
ATOM 793 C C . CYS A 1 96 ? -21.547 1.640 37.247 1.00 92.56 96 CYS A C 1
ATOM 795 O O . CYS A 1 96 ? -21.046 0.548 37.506 1.00 92.56 96 CYS A O 1
ATOM 797 N N . LYS A 1 97 ? -20.942 2.784 37.559 1.00 92.75 97 LYS A N 1
ATOM 798 C CA . LYS A 1 97 ? -19.713 2.871 38.348 1.00 92.75 97 LYS A CA 1
ATOM 799 C C . LYS A 1 97 ? -20.059 3.035 39.823 1.00 92.75 97 LYS A C 1
ATOM 801 O O . LYS A 1 97 ? -20.774 3.967 40.188 1.00 92.75 97 LYS A O 1
ATOM 806 N N . VAL A 1 98 ? -19.521 2.169 40.672 1.00 93.00 98 VAL A N 1
ATOM 807 C CA . VAL A 1 98 ? -19.756 2.180 42.120 1.00 93.00 98 VAL A CA 1
ATOM 808 C C . VAL A 1 98 ? -19.065 3.383 42.759 1.00 93.00 98 VAL A C 1
ATOM 810 O O . VAL A 1 98 ? -17.842 3.524 42.690 1.00 93.00 98 VAL A O 1
ATOM 813 N N . VAL A 1 99 ? -19.845 4.240 43.414 1.00 93.25 99 VAL A N 1
ATOM 814 C CA . VAL A 1 99 ? -19.345 5.400 44.167 1.00 93.25 99 VAL A CA 1
ATOM 815 C C . VAL A 1 99 ? -19.240 5.121 45.662 1.00 93.25 99 VAL A C 1
ATOM 817 O O . VAL A 1 99 ? -18.354 5.674 46.318 1.00 93.25 99 VAL A O 1
ATOM 820 N N . GLU A 1 100 ? -20.084 4.235 46.189 1.00 90.62 100 GLU A N 1
ATOM 821 C CA . GLU A 1 100 ? -20.108 3.872 47.603 1.00 90.62 100 GLU A CA 1
ATOM 822 C C . GLU A 1 100 ? -20.578 2.426 47.795 1.00 90.62 100 GLU A C 1
ATOM 824 O O . GLU A 1 100 ? -21.456 1.946 47.074 1.00 90.62 100 GLU A O 1
ATOM 829 N N . VAL A 1 101 ? -19.977 1.742 48.772 1.00 90.19 101 VAL A N 1
ATOM 830 C CA . VAL A 1 101 ? -20.334 0.383 49.194 1.00 90.19 101 VAL A CA 1
ATOM 831 C C . VAL A 1 101 ? -20.513 0.395 50.704 1.00 90.19 101 VAL A C 1
ATOM 833 O O . VAL A 1 101 ? -19.595 0.785 51.427 1.00 90.19 101 VAL A O 1
ATOM 836 N N . SER A 1 102 ? -21.668 -0.053 51.183 1.00 88.56 102 SER A N 1
ATOM 837 C CA . SER A 1 102 ? -21.953 -0.190 52.611 1.00 88.56 102 SER A CA 1
ATOM 838 C C . SER A 1 102 ? -22.357 -1.626 52.915 1.00 88.56 102 SER A C 1
ATOM 840 O O . SER A 1 102 ? -23.232 -2.187 52.265 1.00 88.56 102 SER A O 1
ATOM 842 N N . THR A 1 103 ? -21.745 -2.230 53.925 1.00 87.00 103 THR A N 1
ATOM 843 C CA . THR A 1 103 ? -21.995 -3.626 54.294 1.00 87.00 103 THR A CA 1
ATOM 844 C C . THR A 1 103 ? -22.734 -3.675 55.625 1.00 87.00 103 THR A C 1
ATOM 846 O O . THR A 1 103 ? -22.317 -3.042 56.591 1.00 87.00 103 THR A O 1
ATOM 849 N N . SER A 1 104 ? -23.839 -4.416 55.684 1.00 84.12 104 SER A N 1
ATOM 850 C CA . SER A 1 104 ? -24.710 -4.512 56.857 1.00 84.12 104 SER A CA 1
ATOM 851 C C . SER A 1 104 ? -24.872 -5.964 57.309 1.00 84.12 104 SER A C 1
ATOM 853 O O . SER A 1 104 ? -25.147 -6.858 56.506 1.00 84.12 104 SER A O 1
ATOM 855 N N . ASN A 1 105 ? -24.704 -6.200 58.612 1.00 80.31 105 ASN A N 1
ATOM 856 C CA . ASN A 1 105 ? -24.839 -7.523 59.221 1.00 80.31 105 ASN A CA 1
ATOM 857 C C . ASN A 1 105 ? -26.233 -7.660 59.838 1.00 80.31 105 ASN A C 1
ATOM 859 O O . ASN A 1 105 ? -26.589 -6.919 60.753 1.00 80.31 105 ASN A O 1
ATOM 863 N N . THR A 1 106 ? -27.024 -8.622 59.365 1.00 73.31 106 THR A N 1
ATOM 864 C CA . THR A 1 106 ? -28.383 -8.866 59.874 1.00 73.31 106 THR A CA 1
ATOM 865 C C . THR A 1 106 ? -28.380 -9.860 61.050 1.00 73.31 106 THR A C 1
ATOM 867 O O . THR A 1 106 ? -28.947 -10.940 60.986 1.00 73.31 106 THR A O 1
ATOM 870 N N . GLY A 1 107 ? -27.727 -9.509 62.162 1.00 72.69 107 GLY A N 1
ATOM 871 C CA . GLY A 1 107 ? -27.723 -10.321 63.395 1.00 72.69 107 GLY A CA 1
ATOM 872 C C . GLY A 1 107 ? -26.846 -11.589 63.360 1.00 72.69 107 GLY A C 1
ATOM 873 O O . GLY A 1 107 ? -26.034 -11.773 62.459 1.00 72.69 107 GLY A O 1
ATOM 874 N N . LYS A 1 108 ? -26.986 -12.460 64.378 1.00 65.94 108 LYS A N 1
ATOM 875 C CA . LYS A 1 108 ? -26.063 -13.589 64.668 1.00 65.94 108 LYS A CA 1
ATOM 876 C C . LYS A 1 108 ? -26.002 -14.695 63.600 1.00 65.94 108 LYS A C 1
ATOM 878 O O . LYS A 1 108 ? -24.976 -15.353 63.492 1.00 65.94 108 LYS A O 1
ATOM 883 N N . HIS A 1 109 ? -27.075 -14.902 62.837 1.00 74.62 109 HIS A N 1
ATOM 884 C CA . HIS A 1 109 ? -27.160 -15.926 61.780 1.00 74.62 109 HIS A CA 1
ATOM 885 C C . HIS A 1 109 ? -27.520 -15.333 60.408 1.00 74.62 109 HIS A C 1
ATOM 887 O O . HIS A 1 109 ? -27.872 -16.069 59.490 1.00 74.62 109 HIS A O 1
A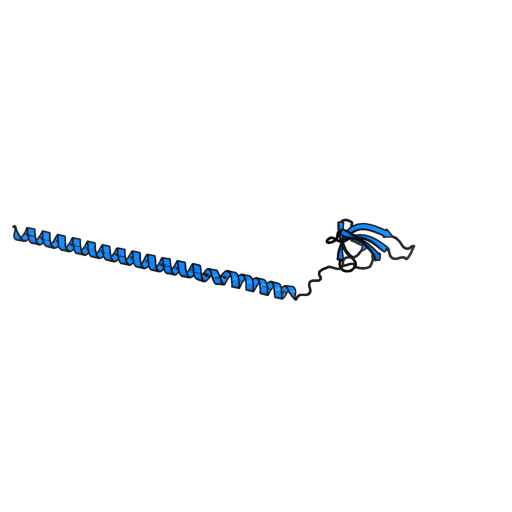TOM 893 N N . GLY A 1 110 ? -27.503 -14.006 60.269 1.00 67.31 110 GLY A N 1
ATOM 894 C CA . GLY A 1 110 ? -27.979 -13.351 59.057 1.00 67.31 110 GLY A CA 1
ATOM 895 C C . GLY A 1 110 ? -26.931 -13.274 57.960 1.00 67.31 110 GLY A C 1
ATOM 896 O O . GLY A 1 110 ? -25.740 -13.101 58.218 1.00 67.31 110 GLY A O 1
ATOM 897 N N . HIS A 1 111 ? -27.399 -13.322 56.715 1.00 75.62 111 HIS A N 1
ATOM 898 C CA . HIS A 1 111 ? -26.567 -12.988 55.570 1.00 75.62 111 HIS A CA 1
ATOM 899 C C . HIS A 1 111 ? -26.148 -11.521 55.640 1.00 75.62 111 HIS A C 1
ATOM 901 O O . HIS A 1 111 ? -26.940 -10.624 55.962 1.00 75.62 111 HIS A O 1
ATOM 907 N N . VAL A 1 112 ? -24.885 -11.289 55.313 1.00 80.75 112 VAL A N 1
ATOM 908 C CA . VAL A 1 112 ? -24.357 -9.947 55.136 1.00 80.75 112 VAL A CA 1
ATOM 909 C C . VAL A 1 112 ? -24.991 -9.357 53.876 1.00 80.75 112 VAL A C 1
ATOM 911 O O . VAL A 1 112 ? -25.049 -10.013 52.836 1.00 80.75 112 VAL A O 1
ATOM 914 N N . LYS A 1 113 ? -25.512 -8.135 53.964 1.00 86.69 113 LYS A N 1
ATOM 915 C CA . LYS A 1 113 ? -26.119 -7.426 52.831 1.00 86.69 113 LYS A CA 1
ATOM 916 C C . LYS A 1 113 ? -25.243 -6.246 52.447 1.00 86.69 113 LYS A C 1
ATOM 918 O O . LYS A 1 113 ? -24.873 -5.456 53.316 1.00 86.69 113 LYS A O 1
ATOM 923 N N . CYS A 1 114 ? -24.950 -6.115 51.162 1.00 86.62 114 CYS A N 1
ATOM 924 C CA . CYS A 1 114 ? -24.205 -4.996 50.610 1.00 86.62 114 CYS A CA 1
ATOM 925 C C . CYS A 1 114 ? -25.183 -4.026 49.941 1.00 86.62 114 CYS A C 1
ATOM 927 O O . CYS A 1 114 ? -25.986 -4.412 49.094 1.00 86.62 114 CYS A O 1
ATOM 929 N N . HIS A 1 115 ? -25.124 -2.771 50.361 1.00 90.38 115 HIS A N 1
ATOM 930 C CA . HIS A 1 115 ? -25.812 -1.640 49.770 1.00 90.38 115 HIS A CA 1
ATOM 931 C C . HIS A 1 115 ? -24.831 -0.923 48.844 1.00 90.38 115 HIS A C 1
ATOM 933 O O . HIS A 1 115 ? -23.781 -0.448 49.287 1.00 90.38 115 HIS A O 1
ATOM 939 N N . PHE A 1 116 ? -25.170 -0.861 47.562 1.00 91.25 116 PHE A N 1
ATOM 940 C CA . PHE A 1 116 ? -24.373 -0.194 46.546 1.00 91.25 116 PHE A CA 1
ATOM 941 C C . PHE A 1 116 ? -25.032 1.096 46.132 1.00 91.25 116 PHE A C 1
ATOM 943 O O . PHE A 1 116 ? -26.223 1.143 45.832 1.00 91.25 116 PHE A O 1
ATOM 950 N N . VAL A 1 117 ? -24.201 2.120 46.027 1.00 92.19 117 VAL A N 1
ATOM 951 C CA . VAL A 1 117 ? -24.545 3.357 45.358 1.00 92.19 117 VAL A CA 1
ATOM 952 C C . VAL A 1 117 ? -23.663 3.466 44.128 1.00 92.19 117 VAL A C 1
ATOM 954 O O . VAL A 1 117 ? -22.433 3.434 44.232 1.00 92.19 117 VAL A O 1
ATOM 957 N N . ALA A 1 118 ? -24.276 3.603 42.959 1.00 93.50 118 ALA A N 1
ATOM 958 C CA . ALA A 1 118 ? -23.570 3.670 41.691 1.00 93.50 118 ALA A CA 1
ATOM 959 C C . ALA A 1 118 ? -24.116 4.787 40.795 1.00 93.50 118 ALA A C 1
ATOM 961 O O . ALA A 1 118 ? -25.250 5.239 40.942 1.00 93.50 118 ALA A O 1
ATOM 962 N N . ILE A 1 119 ? -23.287 5.252 39.865 1.00 93.12 119 ILE A N 1
ATOM 963 C CA . ILE A 1 119 ? -23.647 6.252 38.861 1.00 93.12 119 ILE A CA 1
ATOM 964 C C . ILE A 1 119 ? -23.596 5.583 37.496 1.00 93.12 119 ILE A C 1
ATOM 966 O O . ILE A 1 119 ? -22.577 5.007 37.116 1.00 93.12 119 ILE A O 1
ATOM 970 N N . ASP A 1 120 ? -24.699 5.657 36.767 1.00 92.38 120 ASP A N 1
ATOM 971 C CA . ASP A 1 120 ? -24.797 5.185 35.391 1.00 92.38 120 ASP A CA 1
ATOM 972 C C . ASP A 1 120 ? -23.783 5.923 34.504 1.00 92.38 120 ASP A C 1
ATOM 974 O O . ASP A 1 120 ? -23.738 7.157 34.482 1.00 92.38 120 ASP A O 1
ATOM 978 N N . ILE A 1 121 ? -22.952 5.164 33.786 1.00 91.75 121 ILE A N 1
ATOM 979 C CA . ILE A 1 121 ? -21.827 5.716 33.017 1.00 91.75 121 ILE A CA 1
ATOM 980 C C . ILE A 1 121 ? -22.271 6.517 31.788 1.00 91.75 121 ILE A C 1
ATOM 982 O O . ILE A 1 121 ? -21.479 7.289 31.253 1.00 91.75 121 ILE A O 1
ATOM 986 N N . PHE A 1 122 ? -23.516 6.346 31.335 1.00 90.94 122 PHE A N 1
ATOM 987 C CA . PHE A 1 122 ? -24.019 6.984 30.119 1.00 90.94 122 PHE A CA 1
ATOM 988 C C . PHE A 1 122 ? -24.879 8.208 30.410 1.00 90.94 122 PHE A C 1
ATOM 990 O O . PHE A 1 122 ? -24.772 9.214 29.716 1.00 90.94 122 PHE A O 1
ATOM 997 N N . ASN A 1 123 ? -25.751 8.131 31.417 1.00 89.44 123 ASN A N 1
ATOM 998 C CA . ASN A 1 123 ? -26.695 9.213 31.720 1.00 89.44 123 ASN A CA 1
ATOM 999 C C . ASN A 1 123 ? -26.406 9.943 33.039 1.00 89.44 123 ASN A C 1
ATOM 1001 O O . ASN A 1 123 ? -27.126 10.884 33.371 1.00 89.44 123 ASN A O 1
ATOM 1005 N N . GLY A 1 124 ? -25.395 9.513 33.801 1.00 88.31 124 GLY A N 1
ATOM 1006 C CA . GLY A 1 124 ? -25.010 10.142 35.064 1.00 88.31 124 GLY A CA 1
ATOM 1007 C C . GLY A 1 124 ? -26.056 10.023 36.177 1.00 88.31 124 GLY A C 1
ATOM 1008 O O . GLY A 1 124 ? -25.927 10.683 37.208 1.00 88.31 124 GLY A O 1
ATOM 1009 N N . LYS A 1 125 ? -27.109 9.211 36.006 1.00 92.06 125 LYS A N 1
ATOM 1010 C CA . LYS A 1 125 ? -28.140 9.020 37.029 1.00 92.06 125 LYS A CA 1
ATOM 1011 C C . LYS A 1 125 ? -27.606 8.132 38.145 1.00 92.06 125 LYS A C 1
ATOM 1013 O O . LYS A 1 125 ? -27.038 7.069 37.900 1.00 92.06 125 LYS A O 1
ATOM 1018 N N . LYS A 1 126 ? -27.851 8.559 39.381 1.00 92.69 126 LYS A N 1
ATOM 1019 C CA . LYS A 1 126 ? -27.549 7.789 40.586 1.00 92.69 126 LYS A CA 1
ATOM 1020 C C . LYS A 1 126 ? -28.545 6.634 40.730 1.00 92.69 126 LYS A C 1
ATOM 1022 O O . LYS A 1 126 ? -29.750 6.844 40.596 1.00 92.69 126 LYS A O 1
ATOM 1027 N N . LEU A 1 127 ? -28.039 5.435 40.994 1.00 91.31 127 LEU A N 1
ATOM 1028 C CA . LEU A 1 127 ? -28.807 4.220 41.245 1.00 91.31 127 LEU A CA 1
ATOM 1029 C C . LEU A 1 127 ? -28.312 3.539 42.511 1.00 91.31 127 LEU A C 1
ATOM 1031 O O . LEU A 1 127 ? -27.128 3.589 42.838 1.00 91.31 127 LEU A O 1
ATOM 1035 N N . GLU A 1 128 ? -29.246 2.902 43.202 1.00 91.56 128 GLU A N 1
ATOM 1036 C CA . GLU A 1 128 ? -29.007 2.229 44.471 1.00 91.56 128 GLU A CA 1
ATOM 1037 C C . GLU A 1 128 ? -29.584 0.818 44.388 1.00 91.56 128 GLU A C 1
ATOM 1039 O O . GLU A 1 128 ? -30.655 0.617 43.800 1.00 91.56 128 GLU A O 1
ATOM 1044 N N . ASP A 1 129 ? -28.852 -0.152 44.931 1.00 89.94 129 ASP A N 1
ATOM 1045 C CA . ASP A 1 129 ? -29.278 -1.548 44.981 1.00 89.94 129 ASP A CA 1
ATOM 1046 C C . ASP A 1 129 ? -28.761 -2.247 46.244 1.00 89.94 129 ASP A C 1
ATOM 1048 O O . ASP A 1 129 ? -27.689 -1.919 46.760 1.00 89.94 129 ASP A O 1
ATOM 1052 N N . ILE A 1 130 ? -29.536 -3.205 46.752 1.00 86.69 130 ILE A N 1
ATOM 1053 C CA . ILE A 1 130 ? -29.200 -3.982 47.949 1.00 86.69 130 ILE A CA 1
ATOM 1054 C C . ILE A 1 130 ? -29.179 -5.453 47.581 1.00 86.69 130 ILE A C 1
ATOM 1056 O O . ILE A 1 130 ? -30.212 -6.041 47.262 1.00 86.69 130 ILE A O 1
ATOM 1060 N N . VAL A 1 131 ? -28.009 -6.064 47.723 1.00 84.75 131 VAL A N 1
ATOM 1061 C CA . VAL A 1 131 ? -27.783 -7.455 47.335 1.00 84.75 131 VAL A CA 1
ATOM 1062 C C . VAL A 1 131 ? -27.094 -8.224 48.464 1.00 84.75 131 VAL A C 1
ATOM 1064 O O . VAL A 1 131 ? -26.218 -7.679 49.143 1.00 84.75 131 VAL A O 1
ATOM 1067 N N . PRO A 1 132 ? -27.478 -9.486 48.728 1.00 83.25 132 PRO A N 1
ATOM 1068 C CA . PRO A 1 132 ? -26.762 -10.340 49.674 1.00 83.25 132 PRO A CA 1
ATOM 1069 C C . PRO A 1 132 ? -25.319 -10.566 49.215 1.00 83.25 132 PRO A C 1
ATOM 1071 O O . PRO A 1 132 ? -25.080 -10.829 48.040 1.00 83.25 132 PRO A O 1
ATOM 1074 N N . SER A 1 133 ? -24.357 -10.536 50.138 1.00 75.56 133 SER A N 1
ATOM 1075 C CA . SER A 1 133 ? -22.926 -10.698 49.831 1.00 75.56 133 SER A CA 1
ATOM 1076 C C . SER A 1 133 ? -22.561 -12.074 49.254 1.00 75.56 133 SER A C 1
ATOM 1078 O O . SER A 1 133 ? -21.505 -12.229 48.636 1.00 75.56 133 SER A O 1
ATOM 1080 N N . SER A 1 134 ? -23.422 -13.073 49.475 1.00 69.31 134 SER A N 1
ATOM 1081 C CA . SER A 1 134 ? -23.291 -14.442 48.971 1.00 69.31 134 SER A CA 1
ATOM 1082 C C . SER A 1 134 ? -23.884 -14.644 47.577 1.00 69.31 134 SER A C 1
ATOM 1084 O O . SER A 1 134 ? -23.743 -15.730 47.025 1.00 69.31 134 SER A O 1
ATOM 1086 N N . HIS A 1 135 ? -24.566 -13.644 47.015 1.00 75.31 135 HIS A N 1
ATOM 1087 C CA . HIS A 1 135 ? -25.026 -13.703 45.633 1.00 75.31 135 HIS A CA 1
ATOM 1088 C C . HIS A 1 135 ? -23.955 -13.156 44.690 1.00 75.31 135 HIS A C 1
ATOM 1090 O O . HIS A 1 135 ? -23.153 -12.291 45.052 1.00 75.31 135 HIS A O 1
ATOM 1096 N N . ASN A 1 136 ? -23.941 -13.696 43.477 1.00 69.75 136 ASN A N 1
ATOM 1097 C CA . ASN A 1 136 ? -23.172 -13.122 42.386 1.00 69.75 136 ASN A CA 1
ATOM 1098 C C . ASN A 1 136 ? -23.991 -11.989 41.765 1.00 69.75 136 ASN A C 1
ATOM 1100 O O . ASN A 1 136 ? -25.205 -12.126 41.608 1.00 69.75 136 ASN A O 1
ATOM 1104 N N . CYS A 1 137 ? -23.317 -10.896 41.426 1.00 62.09 137 CYS A N 1
ATOM 1105 C CA . CYS A 1 137 ? -23.864 -9.818 40.616 1.00 62.09 137 CYS A CA 1
ATOM 1106 C C . CYS A 1 137 ? -23.111 -9.750 39.296 1.00 62.09 137 CYS A C 1
ATOM 1108 O O . CYS A 1 137 ? -21.892 -9.909 39.281 1.00 62.09 137 CYS A O 1
ATOM 1110 N N . ASP A 1 138 ? -23.852 -9.503 38.222 1.00 64.81 138 ASP A N 1
ATOM 1111 C CA . ASP A 1 138 ? -23.309 -9.229 36.891 1.00 64.81 138 ASP A CA 1
ATOM 1112 C C . ASP A 1 138 ? -22.906 -7.747 36.732 1.00 64.81 138 ASP A C 1
ATOM 1114 O O . ASP A 1 138 ? -23.463 -6.865 37.438 1.00 64.81 138 ASP A O 1
#

Sequence (138 aa):
MILLLSLSLSLSLSLSLSIYIYIYIYIYIYIYIYIYIYIYIYIYIYIGDGSRDIKQKLEILRFNLSHANAGASKAYPQQVGTIHKNGYIVIKNRACKVVEVSTSNTGKHGHVKCHFVAIDIFNGKKLEDIVPSSHNCD

pLDDT: mean 83.53, std 11.45, range [58.0, 97.81]

Radius of gyration: 42.81 Å; chains: 1; bounding box: 78×27×122 Å

Secondary structure (DSSP, 8-state):
-HHHHHHHHHHHHHHHHHHHHHHHHHHHHHHHHHHHHHHHHHHHHHHHHHHHHHHHHHHHHHHHHHHHTS---SS--EEGGG--TT-EEEETTEEEEEEEEEEEE-STTPPEEEEEEEEETTT--EEEEEEETTSEE-

InterPro domains:
  IPR001884 Translation elongation factor IF5A-like [PTHR11673] (62-138)
  IPR001884 Translation elongation factor IF5A-like [TIGR00037] (74-137)
  IPR008991 Translation protein SH3-like domain superfamily [SSF50104] (71-137)
  IPR014722 Large ribosomal subunit protein uL2, domain 2 [G3DSA:2.30.30.30] (62-138)
  IPR048670 Translation initiation factor 5A-like, N-terminal [PF21485] (73-135)

Organism: Lactuca sativa (NCBI:txid4236)

Foldseek 3Di:
DVVVVVVVVVVVVVVVVVVVVVVVVVVVVVVVVVVVVVVVVVVCVVVVVVVPVVVVVVVVVVVVVVVVPPPDPPDDWDQQLPDDQQDWFQDPNFIWGWHDWDWDDPPDPDFIKIKTWTAGPPPRDIDIDIDGRRGTTD